Protein AF-A0A9D6DPP6-F1 (afdb_monomer)

pLDDT: mean 85.58, std 11.45, range [36.97, 97.38]

Structure (mmCIF, N/CA/C/O backbone):
data_AF-A0A9D6DPP6-F1
#
_entry.id   AF-A0A9D6DPP6-F1
#
loop_
_atom_site.group_PDB
_atom_site.id
_atom_site.type_symbol
_atom_site.label_atom_id
_atom_site.label_alt_id
_atom_site.label_comp_id
_atom_site.label_asym_id
_atom_site.label_entity_id
_atom_site.label_seq_id
_atom_site.pdbx_PDB_ins_code
_atom_site.Cartn_x
_atom_site.Cartn_y
_atom_site.Cartn_z
_atom_site.occupancy
_atom_site.B_iso_or_equiv
_atom_site.auth_seq_id
_atom_site.auth_comp_id
_atom_site.auth_asym_id
_atom_site.auth_atom_id
_atom_site.pdbx_PDB_model_num
ATOM 1 N N . MET A 1 1 ? 25.833 6.446 -72.948 1.00 36.97 1 MET A N 1
ATOM 2 C CA . MET A 1 1 ? 27.083 6.394 -72.163 1.00 36.97 1 MET A CA 1
ATOM 3 C C . MET A 1 1 ? 26.800 5.585 -70.913 1.00 36.97 1 MET A C 1
ATOM 5 O O . MET A 1 1 ? 26.095 6.061 -70.039 1.00 36.97 1 MET A O 1
ATOM 9 N N . SER A 1 2 ? 27.221 4.322 -70.905 1.00 44.25 2 SER A N 1
ATOM 10 C CA . SER A 1 2 ? 27.135 3.450 -69.733 1.00 44.25 2 SER A CA 1
ATOM 11 C C . SER A 1 2 ? 28.367 3.747 -68.883 1.00 44.25 2 SER A C 1
ATOM 13 O O . SER A 1 2 ? 29.466 3.314 -69.219 1.00 44.25 2 SER A O 1
ATOM 15 N N . GLU A 1 3 ? 28.206 4.565 -67.842 1.00 51.34 3 GLU A N 1
ATOM 16 C CA . GLU A 1 3 ? 29.203 4.649 -66.776 1.00 51.34 3 GLU A CA 1
ATOM 17 C C . GLU A 1 3 ? 29.212 3.296 -66.067 1.00 51.34 3 GLU A C 1
ATOM 19 O O . GLU A 1 3 ? 28.320 2.965 -65.285 1.00 51.34 3 GLU A O 1
ATOM 24 N N . GLY A 1 4 ? 30.200 2.469 -66.405 1.00 52.09 4 GLY A N 1
ATOM 25 C CA . GLY A 1 4 ? 30.514 1.284 -65.629 1.00 52.09 4 GLY A CA 1
ATOM 26 C C . GLY A 1 4 ? 30.873 1.735 -64.221 1.00 52.09 4 GLY A C 1
ATOM 27 O O . GLY A 1 4 ? 31.916 2.351 -64.021 1.00 52.09 4 GLY A O 1
ATOM 28 N N . LEU A 1 5 ? 29.995 1.457 -63.258 1.00 57.34 5 LEU A N 1
ATOM 29 C CA . LEU A 1 5 ? 30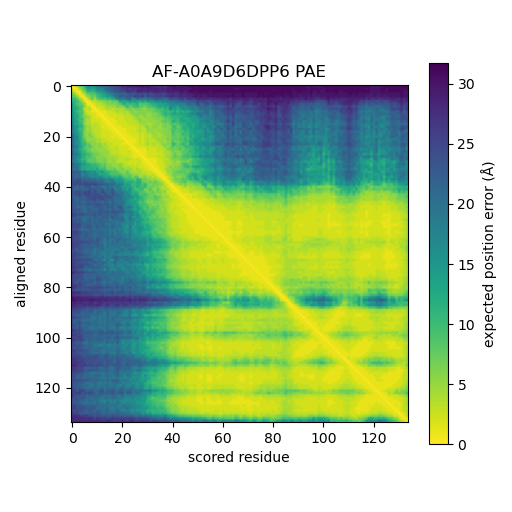.288 1.605 -61.838 1.00 57.34 5 LEU A CA 1
ATOM 30 C C . LEU A 1 5 ? 31.586 0.843 -61.538 1.00 57.34 5 LEU A C 1
ATOM 32 O O . LEU A 1 5 ? 31.606 -0.389 -61.513 1.00 57.34 5 LEU A O 1
ATOM 36 N N . ASP A 1 6 ? 32.676 1.590 -61.357 1.00 67.69 6 ASP A N 1
ATOM 37 C CA . ASP A 1 6 ? 33.983 1.056 -60.993 1.00 67.69 6 ASP A CA 1
ATOM 38 C C . ASP A 1 6 ? 33.812 0.191 -59.735 1.00 67.69 6 ASP A C 1
ATOM 40 O O . ASP A 1 6 ? 33.220 0.627 -58.741 1.00 67.69 6 ASP A O 1
ATOM 44 N N . LYS A 1 7 ? 34.308 -1.054 -59.765 1.00 68.62 7 LYS A N 1
ATOM 45 C CA . LYS A 1 7 ? 34.192 -2.012 -58.650 1.00 68.62 7 LYS A CA 1
ATOM 46 C C . LYS A 1 7 ? 34.659 -1.392 -57.329 1.00 68.62 7 LYS A C 1
ATOM 48 O O . LYS A 1 7 ? 34.101 -1.699 -56.277 1.00 68.62 7 LYS A O 1
ATOM 53 N N . LYS A 1 8 ? 35.634 -0.474 -57.379 1.00 69.88 8 LYS A N 1
ATOM 54 C CA . LYS A 1 8 ? 36.091 0.304 -56.216 1.00 69.88 8 LYS A CA 1
ATOM 55 C C . LYS A 1 8 ? 35.014 1.232 -55.643 1.00 69.88 8 LYS A C 1
ATOM 57 O O . LYS A 1 8 ? 34.906 1.339 -54.424 1.00 69.88 8 LYS A O 1
ATOM 62 N N . GLY A 1 9 ? 34.210 1.873 -56.490 1.00 77.19 9 GLY A N 1
ATOM 63 C CA . GLY A 1 9 ? 33.089 2.722 -56.082 1.00 77.19 9 GLY A CA 1
ATOM 64 C C . GLY A 1 9 ? 31.974 1.928 -55.401 1.00 77.19 9 GLY A C 1
ATOM 65 O O . GLY A 1 9 ? 31.476 2.346 -54.357 1.00 77.19 9 GLY A O 1
ATOM 66 N N . ILE A 1 10 ? 31.663 0.736 -55.923 1.00 78.62 10 ILE A N 1
ATOM 67 C CA . ILE A 1 10 ? 30.668 -0.175 -55.333 1.00 78.62 10 ILE A CA 1
ATOM 68 C C . ILE A 1 10 ? 31.122 -0.648 -53.943 1.00 78.62 10 ILE A C 1
ATOM 70 O O . ILE A 1 10 ? 30.361 -0.561 -52.981 1.00 78.62 10 ILE A O 1
ATOM 74 N N . ILE A 1 11 ? 32.379 -1.084 -53.802 1.00 81.94 11 ILE A N 1
ATOM 75 C CA . ILE A 1 11 ? 32.930 -1.540 -52.513 1.00 81.94 11 ILE A CA 1
ATOM 76 C C . ILE A 1 11 ? 32.938 -0.399 -51.483 1.00 81.94 11 ILE A C 1
ATOM 78 O O . ILE A 1 11 ? 32.566 -0.600 -50.325 1.00 81.94 11 ILE A O 1
ATOM 82 N N . LYS A 1 12 ? 33.303 0.819 -51.903 1.00 81.19 12 LYS A N 1
ATOM 83 C CA . LYS A 1 12 ? 33.293 1.998 -51.030 1.00 81.19 12 LYS A CA 1
ATOM 84 C C . LYS A 1 12 ? 31.873 2.340 -50.568 1.00 81.19 12 LYS A C 1
ATOM 86 O O . LYS A 1 12 ? 31.667 2.561 -49.377 1.00 81.19 12 LYS A O 1
ATOM 91 N N . ALA A 1 13 ? 30.887 2.301 -51.462 1.00 81.62 13 ALA A N 1
ATOM 92 C CA . ALA A 1 13 ? 29.485 2.532 -51.112 1.00 81.62 13 ALA A CA 1
ATOM 93 C C . ALA A 1 13 ? 28.955 1.492 -50.107 1.00 81.62 13 ALA A C 1
ATOM 95 O O . ALA A 1 13 ? 28.331 1.866 -49.115 1.00 81.62 13 ALA A O 1
ATOM 96 N N . ILE A 1 14 ? 29.280 0.208 -50.303 1.00 85.19 14 ILE A N 1
ATOM 97 C CA . ILE A 1 14 ? 28.906 -0.872 -49.375 1.00 85.19 14 ILE A CA 1
ATOM 98 C C . ILE A 1 14 ? 29.534 -0.651 -47.993 1.00 85.19 14 ILE A C 1
ATOM 100 O O . ILE A 1 14 ? 28.842 -0.766 -46.985 1.00 85.19 14 ILE A O 1
ATOM 104 N N . SER A 1 15 ? 30.817 -0.277 -47.924 1.00 85.62 15 SER A N 1
ATOM 105 C CA . SER A 1 15 ? 31.481 -0.015 -46.637 1.00 85.62 15 SER A CA 1
ATOM 106 C C . SER A 1 15 ? 30.864 1.160 -45.868 1.00 85.62 15 SER A C 1
ATOM 108 O O . SER A 1 15 ? 30.702 1.089 -44.648 1.00 85.62 15 SER A O 1
ATOM 110 N N . ILE A 1 16 ? 30.464 2.222 -46.575 1.00 85.75 16 ILE A N 1
ATOM 111 C CA . ILE A 1 16 ? 29.824 3.398 -45.976 1.00 85.75 16 ILE A CA 1
ATOM 112 C C . ILE A 1 16 ? 28.432 3.028 -45.461 1.00 85.75 16 ILE A C 1
ATOM 114 O O . ILE A 1 16 ? 28.102 3.354 -44.322 1.00 85.75 16 ILE A O 1
ATOM 118 N N . ALA A 1 17 ? 27.646 2.297 -46.255 1.00 85.81 17 ALA A N 1
ATOM 119 C CA . ALA A 1 17 ? 26.326 1.822 -45.851 1.00 85.81 17 ALA A CA 1
ATOM 120 C C . ALA A 1 17 ? 26.401 0.902 -44.622 1.00 85.81 17 ALA A C 1
ATOM 122 O O . ALA A 1 17 ? 25.617 1.059 -43.688 1.00 85.81 17 ALA A O 1
ATOM 123 N N . LEU A 1 18 ? 27.382 -0.005 -44.579 1.00 89.00 18 LEU A N 1
ATOM 124 C CA . LEU A 1 18 ? 27.586 -0.900 -43.441 1.00 89.00 18 LEU A CA 1
ATOM 125 C C . LEU A 1 18 ? 27.964 -0.123 -42.174 1.00 89.00 18 LEU A C 1
ATOM 127 O O . LEU A 1 18 ? 27.419 -0.375 -41.102 1.00 89.00 18 LEU A O 1
ATOM 131 N N . THR A 1 19 ? 28.851 0.863 -42.303 1.00 87.06 19 THR A N 1
ATOM 132 C CA . THR A 1 19 ? 29.267 1.710 -41.176 1.00 87.06 19 THR A CA 1
ATOM 133 C C . THR A 1 19 ? 28.099 2.548 -40.661 1.00 87.06 19 THR A C 1
ATOM 135 O O . THR A 1 19 ? 27.877 2.620 -39.456 1.00 87.06 19 THR A O 1
ATOM 138 N N . ALA A 1 20 ? 27.307 3.132 -41.563 1.00 86.75 20 ALA A N 1
ATOM 139 C CA . ALA A 1 20 ? 26.110 3.887 -41.211 1.00 86.75 20 ALA A CA 1
ATOM 140 C C . ALA A 1 20 ? 25.065 3.007 -40.506 1.00 86.75 20 ALA A C 1
ATOM 142 O O . ALA A 1 20 ? 24.482 3.432 -39.510 1.00 86.75 20 ALA A O 1
ATOM 143 N N . ALA A 1 21 ? 24.874 1.765 -40.962 1.00 86.31 21 ALA A N 1
ATOM 144 C CA . ALA A 1 21 ? 23.977 0.811 -40.319 1.00 86.31 21 ALA A CA 1
ATOM 145 C C . ALA A 1 21 ? 24.448 0.447 -38.901 1.00 86.31 21 ALA A C 1
ATOM 147 O O . ALA A 1 21 ? 23.654 0.483 -37.963 1.00 86.31 21 ALA A O 1
ATOM 148 N N . ILE A 1 22 ? 25.744 0.166 -38.721 1.00 89.56 22 ILE A N 1
ATOM 149 C CA . ILE A 1 22 ? 26.324 -0.140 -37.404 1.00 89.56 22 ILE A CA 1
ATOM 150 C C . ILE A 1 22 ? 26.183 1.059 -36.461 1.00 89.56 22 ILE A C 1
ATOM 152 O O . ILE A 1 22 ? 25.738 0.895 -35.327 1.00 89.56 22 ILE A O 1
ATOM 156 N N . LEU A 1 23 ? 26.501 2.269 -36.929 1.00 89.81 23 LEU A N 1
ATOM 157 C CA . LEU A 1 23 ? 26.326 3.493 -36.144 1.00 89.81 23 LEU A CA 1
ATOM 158 C C . LEU A 1 23 ? 24.860 3.706 -35.753 1.00 89.81 23 LEU A C 1
ATOM 1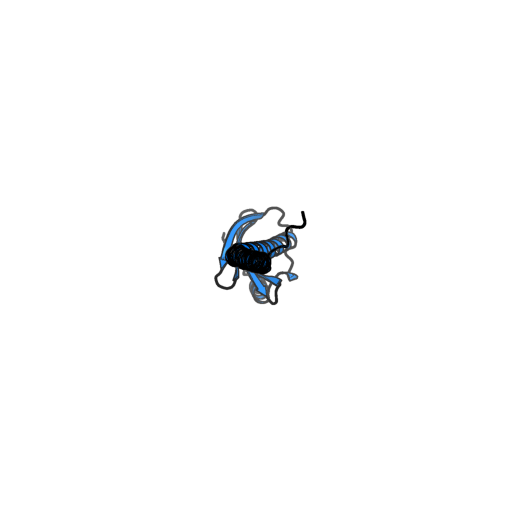60 O O . LEU A 1 23 ? 24.582 4.036 -34.602 1.00 89.81 23 LEU A O 1
ATOM 164 N N . GLY A 1 24 ? 23.923 3.449 -36.669 1.00 86.19 24 GLY A N 1
ATOM 165 C CA . GLY A 1 24 ? 22.491 3.484 -36.383 1.00 86.19 24 GLY A CA 1
ATOM 166 C C . GLY A 1 24 ? 22.095 2.516 -35.265 1.00 86.19 24 GLY A C 1
ATOM 167 O O . GLY A 1 24 ? 21.445 2.921 -34.303 1.00 86.19 24 GLY A O 1
ATOM 168 N N . ILE A 1 25 ? 22.548 1.260 -35.339 1.00 87.44 25 ILE A N 1
ATOM 169 C CA . ILE A 1 25 ? 22.274 0.234 -34.318 1.00 87.44 25 ILE A CA 1
ATOM 170 C C . ILE A 1 25 ? 22.857 0.638 -32.957 1.00 87.44 25 ILE A C 1
ATOM 172 O O . ILE A 1 25 ? 22.180 0.513 -31.936 1.00 87.44 25 ILE A O 1
ATOM 176 N N . VAL A 1 26 ? 24.085 1.162 -32.926 1.00 90.25 26 VAL A N 1
ATOM 177 C CA . VAL A 1 26 ? 24.747 1.596 -31.684 1.00 90.25 26 VAL A CA 1
ATOM 178 C C . VAL A 1 26 ? 23.995 2.755 -31.027 1.00 90.25 26 VAL A C 1
ATOM 180 O O . VAL A 1 26 ? 23.758 2.724 -29.818 1.00 90.25 26 VAL A O 1
ATOM 183 N N . VAL A 1 27 ? 23.577 3.757 -31.806 1.00 90.19 27 VAL A N 1
ATOM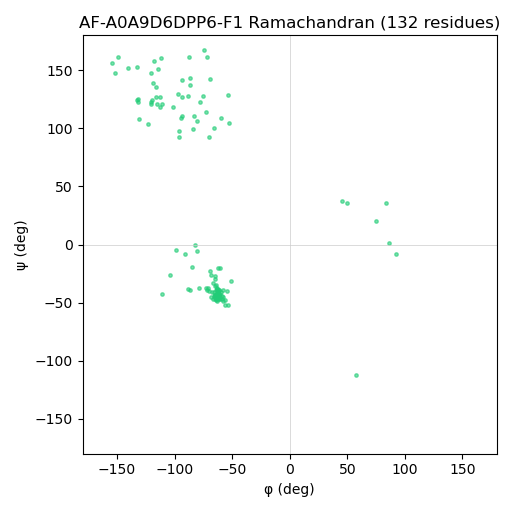 184 C CA . VAL A 1 27 ? 22.820 4.909 -31.289 1.00 90.19 27 VAL A CA 1
ATOM 185 C C . VAL A 1 27 ? 21.461 4.471 -30.745 1.00 90.19 27 VAL A C 1
ATOM 187 O O . VAL A 1 27 ? 21.087 4.878 -29.644 1.00 90.19 27 VAL A O 1
ATOM 190 N N . LEU A 1 28 ? 20.748 3.603 -31.466 1.00 86.06 28 LEU A N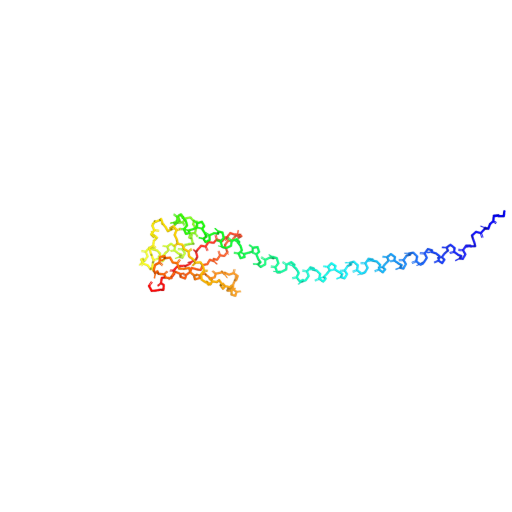 1
ATOM 191 C CA . LEU A 1 28 ? 19.465 3.058 -31.015 1.00 86.06 28 LEU A CA 1
ATOM 192 C C . LEU A 1 28 ? 19.619 2.232 -29.730 1.00 86.06 28 LEU A C 1
ATOM 194 O O . LEU A 1 28 ? 18.840 2.403 -28.793 1.00 86.06 28 LEU A O 1
ATOM 198 N N . GLY A 1 29 ? 20.661 1.400 -29.640 1.00 87.81 29 GLY A N 1
ATOM 199 C CA . GLY A 1 29 ? 20.975 0.637 -28.431 1.00 87.81 29 GLY A CA 1
ATOM 200 C C . GLY A 1 29 ? 21.297 1.534 -27.231 1.00 87.81 29 GLY A C 1
ATOM 201 O O . GLY A 1 29 ? 20.835 1.276 -26.118 1.00 87.81 29 GLY A O 1
ATOM 202 N N . TRP A 1 30 ? 22.033 2.629 -27.447 1.00 86.69 30 TRP A N 1
ATOM 203 C CA . TRP A 1 30 ? 22.322 3.608 -26.398 1.00 86.69 30 TRP A CA 1
ATOM 204 C C . TRP A 1 30 ? 21.058 4.331 -25.916 1.00 86.69 30 TRP A C 1
ATOM 206 O O . TRP A 1 30 ? 20.846 4.442 -24.707 1.00 86.69 30 TRP A O 1
ATOM 216 N N . GLN A 1 31 ? 20.192 4.765 -26.838 1.00 83.75 31 GLN A N 1
ATOM 217 C CA . GLN A 1 31 ? 18.911 5.391 -26.498 1.00 83.75 31 GLN A CA 1
ATOM 218 C C . GLN A 1 31 ? 18.015 4.442 -25.701 1.00 83.75 31 GLN A C 1
ATOM 220 O O . GLN A 1 31 ? 17.507 4.828 -24.647 1.00 83.75 31 GLN A O 1
ATOM 225 N N . TYR A 1 32 ? 17.883 3.192 -26.153 1.00 80.88 32 TYR A N 1
ATOM 226 C CA . TYR A 1 32 ? 17.109 2.173 -25.451 1.00 80.88 32 TYR A CA 1
ATOM 227 C C . TYR A 1 32 ? 17.643 1.932 -24.036 1.00 80.88 32 TYR A C 1
ATOM 229 O O . TYR A 1 32 ? 16.877 1.964 -23.081 1.00 80.88 32 TYR A O 1
ATOM 237 N N . ASN A 1 33 ? 18.958 1.772 -23.866 1.00 80.06 33 ASN A N 1
ATOM 238 C CA . ASN A 1 33 ? 19.565 1.554 -22.551 1.00 80.06 33 ASN A CA 1
ATOM 239 C C . ASN A 1 33 ? 19.360 2.750 -21.604 1.00 80.06 33 ASN A C 1
ATOM 241 O O . ASN A 1 33 ? 19.132 2.579 -20.408 1.00 80.06 33 ASN A O 1
ATOM 245 N N . ASN A 1 34 ? 19.431 3.975 -22.129 1.00 79.81 34 ASN A N 1
ATOM 246 C CA . ASN A 1 34 ? 19.258 5.188 -21.332 1.00 79.81 34 ASN A CA 1
ATOM 247 C C . ASN A 1 34 ? 17.789 5.394 -20.915 1.00 79.81 34 ASN A C 1
ATOM 249 O O . ASN A 1 34 ? 17.521 5.796 -19.782 1.00 79.81 34 ASN A O 1
ATOM 253 N N . LEU A 1 35 ? 16.840 5.064 -21.800 1.00 70.75 35 LEU A N 1
ATOM 254 C CA . LEU A 1 35 ? 15.411 5.007 -21.482 1.00 70.75 35 LEU A CA 1
ATOM 255 C C . LEU A 1 35 ? 15.127 3.906 -20.461 1.00 70.75 35 LEU A C 1
ATOM 257 O O . LEU A 1 35 ? 14.475 4.164 -19.449 1.00 70.75 35 LEU A O 1
ATOM 261 N N . ALA A 1 36 ? 15.683 2.715 -20.676 1.00 70.38 36 ALA A N 1
ATOM 262 C CA . ALA A 1 36 ? 15.432 1.562 -19.834 1.00 70.38 36 ALA A CA 1
ATOM 263 C C . ALA A 1 36 ? 15.904 1.778 -18.394 1.00 70.38 36 ALA A C 1
ATOM 265 O O . ALA A 1 36 ? 15.186 1.481 -17.445 1.00 70.38 36 ALA A O 1
ATOM 266 N N . LYS A 1 37 ? 17.082 2.383 -18.222 1.00 70.75 37 LYS A N 1
ATOM 267 C CA . LYS A 1 37 ? 17.652 2.671 -16.901 1.00 70.75 37 LYS A CA 1
ATOM 268 C C . LYS A 1 37 ? 16.905 3.745 -16.112 1.00 70.75 37 LYS A C 1
ATOM 270 O O . LYS A 1 37 ? 17.058 3.795 -14.897 1.00 70.75 37 LYS A O 1
ATOM 275 N N . LYS A 1 38 ? 16.152 4.631 -16.771 1.00 67.94 38 LYS A N 1
ATOM 276 C CA . LYS A 1 38 ? 15.533 5.798 -16.115 1.00 67.94 38 LYS A CA 1
ATOM 277 C C . LYS A 1 38 ? 14.017 5.709 -16.026 1.00 67.94 38 LYS A C 1
ATOM 279 O O . LYS A 1 38 ? 13.451 6.064 -14.999 1.00 67.94 38 LYS A O 1
ATOM 284 N N . GLN A 1 39 ? 13.359 5.269 -17.094 1.00 69.38 39 GLN A N 1
ATOM 285 C CA . GLN A 1 39 ? 11.903 5.309 -17.184 1.00 69.38 39 GLN A CA 1
ATOM 286 C C . GLN A 1 39 ? 11.245 4.058 -16.609 1.00 69.38 39 GLN A C 1
ATOM 288 O O . GLN A 1 39 ? 10.240 4.206 -15.922 1.00 69.38 39 GLN A O 1
ATOM 293 N N . PHE A 1 40 ? 11.815 2.860 -16.803 1.00 70.25 40 PHE A N 1
ATOM 294 C CA . PHE A 1 40 ? 11.218 1.638 -16.246 1.00 70.25 40 PHE A CA 1
ATOM 295 C C . PHE A 1 40 ? 11.176 1.637 -14.713 1.00 70.25 40 PHE A C 1
ATOM 297 O O . PHE A 1 40 ? 10.085 1.442 -14.190 1.00 70.25 40 PHE A O 1
ATOM 304 N N . PRO A 1 41 ? 12.254 1.980 -13.975 1.00 73.19 41 PRO A N 1
ATOM 305 C CA . PRO A 1 41 ? 12.197 1.981 -12.511 1.00 73.19 41 PRO A CA 1
ATOM 306 C C . PRO A 1 41 ? 11.207 3.012 -11.952 1.00 73.19 41 PRO A C 1
ATOM 308 O O . PRO A 1 41 ? 10.542 2.781 -10.942 1.00 73.19 41 PRO A O 1
ATOM 311 N N . ALA A 1 42 ? 11.088 4.165 -12.618 1.00 75.38 42 ALA A N 1
ATOM 312 C CA . ALA A 1 42 ? 10.140 5.206 -12.235 1.00 75.38 42 ALA A CA 1
ATOM 313 C C . ALA A 1 42 ? 8.687 4.801 -12.534 1.00 75.38 42 ALA A C 1
ATOM 315 O O . ALA A 1 42 ? 7.794 5.111 -11.743 1.00 75.38 42 ALA A O 1
ATOM 316 N N . LEU A 1 43 ? 8.441 4.110 -13.654 1.00 78.56 43 LEU A N 1
ATOM 317 C CA . LEU A 1 43 ? 7.128 3.545 -13.964 1.00 78.56 43 LEU A CA 1
ATOM 318 C C . LEU A 1 43 ? 6.763 2.424 -12.994 1.00 78.56 43 LEU A C 1
ATOM 320 O O . LEU A 1 43 ? 5.660 2.445 -12.463 1.00 78.56 43 LEU A O 1
ATOM 324 N N . GLU A 1 44 ? 7.676 1.492 -12.729 1.00 80.44 44 GLU A N 1
ATOM 325 C CA . GLU A 1 44 ? 7.476 0.403 -11.769 1.00 80.44 44 GLU A CA 1
ATOM 326 C C . GLU A 1 44 ? 7.122 0.957 -10.390 1.00 80.44 44 GLU A C 1
ATOM 328 O O . GLU A 1 44 ? 6.115 0.563 -9.814 1.00 80.44 44 GLU A O 1
ATOM 333 N N . GLY A 1 45 ? 7.865 1.955 -9.899 1.00 83.50 45 GLY A N 1
ATOM 334 C CA . GLY A 1 45 ? 7.555 2.603 -8.624 1.00 83.50 45 GLY A CA 1
ATOM 335 C C . GLY A 1 45 ? 6.153 3.224 -8.575 1.00 83.50 45 GLY A C 1
ATOM 336 O O . GLY A 1 45 ? 5.474 3.110 -7.555 1.00 83.50 45 GLY A O 1
ATOM 337 N N . LYS A 1 46 ? 5.698 3.841 -9.676 1.00 85.81 46 LYS A N 1
ATOM 338 C CA . LYS A 1 46 ? 4.335 4.390 -9.786 1.00 85.81 46 LYS A CA 1
ATOM 339 C C . LYS A 1 46 ? 3.270 3.297 -9.858 1.00 85.81 46 LYS A C 1
ATOM 341 O O . LYS A 1 46 ? 2.216 3.451 -9.253 1.00 85.81 46 LYS A O 1
ATOM 346 N N . ILE A 1 47 ? 3.527 2.213 -10.586 1.00 87.88 47 ILE A N 1
ATOM 347 C CA . ILE A 1 47 ? 2.602 1.078 -10.713 1.00 87.88 47 ILE A CA 1
ATOM 348 C C . ILE A 1 47 ? 2.411 0.398 -9.356 1.00 87.88 47 ILE A C 1
ATOM 350 O O . ILE A 1 47 ? 1.277 0.150 -8.947 1.00 87.88 47 ILE A O 1
ATOM 354 N N . GLU A 1 48 ? 3.505 0.149 -8.640 1.00 91.00 48 GLU A N 1
ATOM 355 C CA . GLU A 1 48 ? 3.489 -0.449 -7.303 1.00 91.00 48 GLU A CA 1
ATOM 356 C C . GLU A 1 48 ? 2.735 0.451 -6.311 1.00 91.00 48 GLU A C 1
ATOM 358 O O . GLU A 1 48 ? 1.837 -0.016 -5.611 1.00 91.00 48 GLU A O 1
ATOM 363 N N . GLN A 1 49 ? 2.999 1.764 -6.326 1.00 91.69 49 GLN A N 1
ATOM 364 C CA . GLN A 1 49 ? 2.287 2.719 -5.472 1.00 91.69 49 GLN A CA 1
ATOM 365 C C . GLN A 1 49 ? 0.786 2.761 -5.777 1.00 91.69 49 GLN A C 1
ATOM 367 O O . GLN A 1 49 ? -0.024 2.715 -4.853 1.00 91.69 49 GLN A O 1
ATOM 372 N N . ASN A 1 50 ? 0.407 2.824 -7.057 1.00 92.94 50 ASN A N 1
ATOM 373 C CA . ASN A 1 50 ? -0.998 2.827 -7.465 1.00 92.94 50 ASN A CA 1
ATOM 374 C C . ASN A 1 50 ? -1.703 1.534 -7.042 1.00 92.94 50 ASN A C 1
ATOM 376 O O . ASN A 1 50 ? -2.837 1.580 -6.581 1.00 92.94 50 ASN A O 1
ATOM 380 N N . SER A 1 51 ? -1.017 0.395 -7.145 1.00 93.62 51 SER A N 1
ATOM 381 C CA . SER A 1 51 ? -1.556 -0.904 -6.733 1.00 93.62 51 SER A CA 1
ATOM 382 C C . SER A 1 51 ? -1.800 -0.959 -5.221 1.00 93.62 51 SER A C 1
ATOM 384 O O . SER A 1 51 ? -2.868 -1.388 -4.785 1.00 93.62 51 SER A O 1
ATOM 386 N N . ALA A 1 52 ? -0.852 -0.469 -4.415 1.00 95.25 52 ALA A N 1
ATOM 387 C CA . ALA A 1 52 ? -1.022 -0.359 -2.967 1.00 95.25 52 ALA A CA 1
ATOM 388 C C . ALA A 1 52 ? -2.162 0.610 -2.598 1.00 95.25 52 ALA A C 1
ATOM 390 O O . ALA A 1 52 ? -2.989 0.304 -1.740 1.00 95.25 52 ALA A O 1
ATOM 391 N N . GLN A 1 53 ? -2.251 1.754 -3.283 1.00 95.25 53 GLN A N 1
ATOM 392 C CA . GLN A 1 53 ? -3.309 2.743 -3.073 1.00 95.25 53 GLN A CA 1
ATOM 393 C C . GLN A 1 53 ? -4.698 2.223 -3.487 1.00 95.25 53 GLN A C 1
ATOM 395 O O . GLN A 1 53 ? -5.698 2.556 -2.852 1.00 95.25 53 GLN A O 1
ATOM 400 N N . ASP A 1 54 ? -4.779 1.379 -4.514 1.00 94.94 54 ASP A N 1
ATOM 401 C CA . ASP A 1 54 ? -6.026 0.732 -4.922 1.00 94.94 54 ASP A CA 1
ATOM 402 C C . ASP A 1 54 ? -6.526 -0.268 -3.879 1.00 94.94 54 ASP A C 1
ATOM 404 O O . ASP A 1 54 ? -7.725 -0.297 -3.587 1.00 94.94 54 ASP A O 1
ATOM 408 N N . VAL A 1 55 ? -5.621 -1.053 -3.286 1.00 95.56 55 VAL A N 1
ATOM 409 C CA . VAL A 1 55 ? -5.956 -1.935 -2.159 1.00 95.56 55 VAL A CA 1
ATOM 410 C C . VAL A 1 55 ? -6.404 -1.117 -0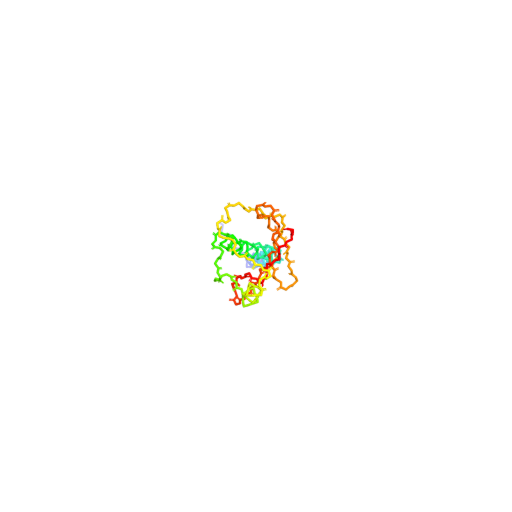.956 1.00 95.56 55 VAL A C 1
ATOM 412 O O . VAL A 1 55 ? -7.445 -1.431 -0.383 1.00 95.56 55 VAL A O 1
ATOM 415 N N . LEU A 1 56 ? -5.690 -0.033 -0.628 1.00 94.94 56 LEU A N 1
ATOM 416 C CA . LEU A 1 56 ? -6.088 0.883 0.439 1.00 94.94 56 LEU A CA 1
ATOM 417 C C . LEU A 1 56 ? -7.519 1.382 0.239 1.00 94.94 56 LEU A C 1
ATOM 419 O O . LEU A 1 56 ? -8.338 1.266 1.140 1.00 94.94 56 LEU A O 1
ATOM 423 N N . ARG A 1 57 ? -7.834 1.911 -0.947 1.00 93.44 57 ARG A N 1
ATOM 424 C CA . ARG A 1 57 ? -9.170 2.427 -1.266 1.00 93.44 57 ARG A CA 1
ATOM 425 C C . ARG A 1 57 ? -10.248 1.365 -1.060 1.00 93.44 57 ARG A C 1
ATOM 427 O O . ARG A 1 57 ? -11.210 1.613 -0.343 1.00 93.44 57 ARG A O 1
ATOM 434 N N . ARG A 1 58 ? -10.072 0.176 -1.644 1.00 92.50 58 ARG A N 1
ATOM 435 C CA . ARG A 1 58 ? -11.046 -0.923 -1.516 1.00 92.50 58 ARG A CA 1
ATOM 436 C C . ARG A 1 58 ? -11.215 -1.356 -0.065 1.00 92.50 58 ARG A C 1
ATOM 438 O O . ARG A 1 58 ? -12.331 -1.639 0.366 1.00 92.50 58 ARG A O 1
ATOM 445 N N . PHE A 1 59 ? -10.121 -1.390 0.689 1.00 93.19 59 PHE A N 1
ATOM 446 C CA . PHE A 1 59 ? -10.159 -1.676 2.112 1.00 93.19 59 PHE A CA 1
ATOM 447 C C . PHE A 1 59 ? -10.911 -0.590 2.891 1.00 93.19 59 PHE A C 1
ATOM 449 O O . PHE A 1 59 ? -11.760 -0.929 3.702 1.00 93.19 59 PHE A O 1
ATOM 456 N N . LEU A 1 60 ? -10.677 0.697 2.635 1.00 90.81 60 LEU A N 1
ATOM 457 C CA . LEU A 1 60 ? -11.385 1.783 3.323 1.00 90.81 60 LEU A CA 1
ATOM 458 C C . LEU A 1 60 ? -12.889 1.797 3.003 1.00 90.81 60 LEU A C 1
ATOM 460 O O . LEU A 1 60 ? -13.693 2.079 3.888 1.00 90.81 60 LEU A O 1
ATOM 464 N N . GLU A 1 61 ? -13.266 1.454 1.768 1.00 88.69 61 GLU A N 1
ATOM 465 C CA . GLU A 1 61 ? -14.663 1.385 1.315 1.00 88.69 61 GLU A CA 1
ATOM 466 C C . GLU A 1 61 ? -15.429 0.190 1.903 1.00 88.69 61 GLU A C 1
ATOM 468 O O . GLU A 1 61 ? -16.609 0.311 2.229 1.00 88.69 61 GLU A O 1
ATOM 473 N N . THR A 1 62 ? -14.777 -0.971 2.014 1.00 89.69 62 THR A N 1
ATOM 474 C CA . THR A 1 62 ? -15.439 -2.232 2.407 1.00 89.69 62 THR A CA 1
ATOM 475 C C . THR A 1 62 ? -15.1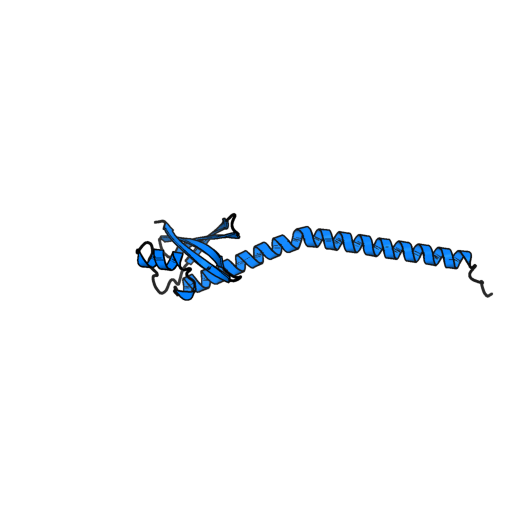67 -2.648 3.844 1.00 89.69 62 THR A C 1
ATOM 477 O O . THR A 1 62 ? -15.948 -3.402 4.414 1.00 89.69 62 THR A O 1
ATOM 480 N N . ARG A 1 63 ? -14.032 -2.213 4.397 1.00 88.31 63 ARG A N 1
ATOM 481 C CA . ARG A 1 63 ? -13.459 -2.645 5.678 1.00 88.31 63 ARG A CA 1
ATOM 482 C C . ARG A 1 63 ? -13.480 -4.169 5.847 1.00 88.31 63 ARG A C 1
ATOM 484 O O . ARG A 1 63 ? -13.718 -4.689 6.930 1.00 88.31 63 ARG A O 1
ATOM 491 N N . ALA A 1 64 ? -13.229 -4.887 4.751 1.00 90.38 64 ALA A N 1
ATOM 492 C CA . ALA A 1 64 ? -13.306 -6.340 4.709 1.00 90.38 64 ALA A CA 1
ATOM 493 C C . ALA A 1 64 ? -11.992 -7.008 5.143 1.00 90.38 64 ALA A C 1
ATOM 495 O O . ALA A 1 64 ? -10.908 -6.643 4.682 1.00 90.38 64 ALA A O 1
ATOM 496 N N . ASP A 1 65 ? -12.114 -8.068 5.945 1.00 91.81 65 ASP A N 1
ATOM 497 C CA . ASP A 1 65 ? -10.973 -8.828 6.476 1.00 91.81 65 ASP A CA 1
ATOM 498 C C . ASP A 1 65 ? -10.125 -9.501 5.384 1.00 91.81 65 ASP A C 1
ATOM 500 O O . ASP A 1 65 ? -8.954 -9.783 5.605 1.00 91.81 65 ASP A O 1
ATOM 504 N N . ILE A 1 66 ? -10.670 -9.696 4.176 1.00 92.56 66 ILE A N 1
ATOM 505 C CA . ILE A 1 66 ? -9.951 -10.292 3.034 1.00 92.56 66 ILE A CA 1
ATOM 506 C C . ILE A 1 66 ? -8.714 -9.494 2.596 1.00 92.56 66 ILE A C 1
ATOM 508 O O . ILE A 1 66 ? -7.860 -10.023 1.888 1.00 92.56 66 ILE A O 1
ATOM 512 N N . PHE A 1 67 ? -8.641 -8.213 2.967 1.00 94.44 67 PHE A N 1
ATOM 513 C CA . PHE A 1 67 ? -7.504 -7.351 2.659 1.00 94.44 67 PHE A CA 1
ATOM 514 C C . PHE A 1 67 ? -6.443 -7.368 3.757 1.00 94.44 67 PHE A C 1
ATOM 516 O O . PHE A 1 67 ? -5.375 -6.796 3.557 1.00 94.44 67 PHE A O 1
ATOM 523 N N . LEU A 1 68 ? -6.719 -7.989 4.903 1.00 95.75 68 LEU A N 1
ATOM 524 C CA . LEU A 1 68 ? -5.817 -8.024 6.042 1.00 95.75 68 LEU A CA 1
ATOM 525 C C . LEU A 1 68 ? -4.837 -9.194 5.924 1.00 95.75 68 LEU A C 1
ATOM 527 O O . LEU A 1 68 ? -5.181 -10.289 5.483 1.00 95.75 68 LEU A O 1
ATOM 531 N N . THR A 1 69 ? -3.609 -8.959 6.365 1.00 96.62 69 THR A N 1
ATOM 532 C CA . THR A 1 69 ? -2.654 -10.030 6.663 1.00 96.62 69 THR A CA 1
ATOM 533 C C . THR A 1 69 ? -3.013 -10.740 7.970 1.00 96.62 69 THR A C 1
ATOM 535 O O . THR A 1 69 ? -3.784 -10.227 8.782 1.00 96.62 69 THR A O 1
ATOM 538 N N . GLU A 1 70 ? -2.383 -11.889 8.228 1.00 94.25 70 GLU A N 1
ATOM 539 C CA . GLU A 1 70 ? -2.493 -12.597 9.513 1.00 94.25 70 GLU A CA 1
ATOM 540 C C . GLU A 1 70 ? -2.138 -11.695 10.702 1.00 94.25 70 GLU A C 1
ATOM 542 O O . GLU A 1 70 ? -2.837 -11.700 11.714 1.00 94.25 70 GLU A O 1
ATOM 547 N N . ARG A 1 71 ? -1.102 -10.861 10.553 1.00 94.44 71 ARG A N 1
ATOM 548 C CA . ARG A 1 71 ? -0.684 -9.903 11.578 1.00 94.44 71 ARG A CA 1
ATOM 549 C C . ARG A 1 71 ? -1.769 -8.864 11.856 1.00 94.44 71 ARG A C 1
ATOM 551 O O . ARG A 1 71 ? -2.109 -8.644 13.014 1.00 94.44 71 ARG A O 1
ATOM 558 N N . ALA A 1 72 ? -2.342 -8.250 10.823 1.00 95.06 72 ALA A N 1
ATOM 559 C CA . ALA A 1 72 ? -3.421 -7.278 10.999 1.00 95.06 72 ALA A CA 1
ATOM 560 C C . ALA A 1 72 ? -4.674 -7.917 11.625 1.00 95.06 72 ALA A C 1
ATOM 562 O O . ALA A 1 72 ? -5.332 -7.303 12.466 1.00 95.06 72 ALA A O 1
ATOM 563 N N . VAL A 1 73 ? -4.992 -9.164 11.262 1.00 94.56 73 VAL A N 1
ATOM 564 C CA . VAL A 1 73 ? -6.077 -9.927 11.900 1.00 94.56 73 VAL A CA 1
ATOM 565 C C . VAL A 1 73 ? -5.778 -10.170 13.382 1.00 94.56 73 VAL A C 1
ATOM 567 O O . VAL A 1 73 ? -6.666 -10.006 14.221 1.00 94.56 73 VAL A O 1
ATOM 570 N N . GLU A 1 74 ? -4.535 -10.501 13.734 1.00 94.69 74 GLU A N 1
ATOM 571 C CA . GLU A 1 74 ? -4.115 -10.657 15.127 1.00 94.69 74 GLU A CA 1
ATOM 572 C C . GLU A 1 74 ? -4.282 -9.344 15.913 1.00 94.69 74 GLU A C 1
ATOM 574 O O . GLU A 1 74 ? -4.884 -9.351 16.988 1.00 94.69 74 GLU A O 1
ATOM 579 N N . GLN A 1 75 ? -3.839 -8.210 15.363 1.00 93.88 75 GLN A N 1
ATOM 580 C CA . GLN A 1 75 ? -4.012 -6.885 15.975 1.00 93.88 75 GLN A CA 1
ATOM 581 C C . GLN A 1 75 ? -5.490 -6.540 16.208 1.00 93.88 75 GLN A C 1
ATOM 583 O O . GLN A 1 75 ? -5.869 -6.116 17.303 1.00 93.88 75 GLN A O 1
ATOM 588 N N . LYS A 1 76 ? -6.348 -6.802 15.212 1.00 92.44 76 LYS A N 1
ATOM 589 C CA . LYS A 1 76 ? -7.805 -6.654 15.337 1.00 92.44 76 LYS A CA 1
ATOM 590 C C . LYS A 1 76 ? -8.351 -7.512 16.477 1.00 92.44 76 LYS A C 1
ATOM 592 O O . LYS A 1 76 ? -9.141 -7.034 17.286 1.00 92.44 76 LYS A O 1
ATOM 597 N N . SER A 1 77 ? -7.917 -8.770 16.574 1.00 91.62 77 SER A N 1
ATOM 598 C CA . SER A 1 77 ? -8.378 -9.696 17.620 1.00 91.62 77 SER A CA 1
ATOM 599 C C . SER A 1 77 ? -7.962 -9.269 19.034 1.00 91.62 77 SER A C 1
ATOM 601 O O . SER A 1 77 ? -8.689 -9.525 19.992 1.00 91.62 77 SER A O 1
ATOM 603 N N . LYS A 1 78 ? -6.827 -8.568 19.158 1.00 93.12 78 LYS A N 1
ATOM 604 C CA . LYS A 1 78 ? -6.338 -7.963 20.405 1.00 93.12 78 LYS A CA 1
ATOM 605 C C . LYS A 1 78 ? -7.015 -6.630 20.740 1.00 93.12 78 LYS A C 1
ATOM 607 O O . LYS A 1 78 ? -6.775 -6.092 21.818 1.00 93.12 78 LYS A O 1
ATOM 612 N N . GLY A 1 79 ? -7.856 -6.104 19.848 1.00 86.94 79 GLY A N 1
ATOM 613 C CA . GLY A 1 79 ? -8.521 -4.813 20.014 1.00 86.94 79 GLY A CA 1
ATOM 614 C C . GLY A 1 79 ? -7.603 -3.608 19.801 1.00 86.94 79 GLY A C 1
ATOM 615 O O . GLY A 1 79 ? -7.927 -2.523 20.272 1.00 86.94 79 GLY A O 1
ATOM 616 N N . GLU A 1 80 ? -6.467 -3.776 19.112 1.00 87.88 80 GLU A N 1
ATOM 617 C CA . GLU A 1 80 ? -5.543 -2.670 18.804 1.00 87.88 80 GLU A CA 1
ATOM 618 C C . GLU A 1 80 ? -6.148 -1.673 17.801 1.00 87.88 80 GLU A C 1
ATOM 620 O O . GLU A 1 80 ? -5.803 -0.494 17.812 1.00 87.88 80 GLU A O 1
ATOM 625 N N . PHE A 1 81 ? -7.082 -2.134 16.965 1.00 86.69 81 PHE A N 1
ATOM 626 C CA . PHE A 1 81 ? -7.921 -1.291 16.120 1.00 86.69 81 PHE A CA 1
ATOM 627 C C . PHE A 1 81 ? -9.294 -1.936 15.901 1.00 86.69 81 PHE A C 1
ATOM 629 O O . PHE A 1 81 ? -9.472 -3.149 16.053 1.00 86.69 81 PHE A O 1
ATOM 636 N N . THR A 1 82 ? -10.265 -1.125 15.488 1.00 81.50 82 THR A N 1
ATOM 637 C CA . THR A 1 82 ? -11.606 -1.564 15.093 1.00 81.50 82 THR A CA 1
ATOM 638 C C . THR A 1 82 ? -11.893 -1.168 13.651 1.00 81.50 82 THR A C 1
ATOM 640 O O . THR A 1 82 ? -11.404 -0.162 13.144 1.00 81.50 82 THR A O 1
ATOM 643 N N . LEU A 1 83 ? -12.682 -1.990 12.963 1.00 80.56 83 LEU A N 1
ATOM 644 C CA . LEU A 1 83 ? -13.150 -1.699 11.614 1.00 80.56 83 LEU A CA 1
ATOM 645 C C . LEU A 1 83 ? -14.539 -1.075 11.723 1.00 80.56 83 LEU A C 1
ATOM 647 O O . LEU A 1 83 ? -15.523 -1.792 11.891 1.00 80.56 83 LEU A O 1
ATOM 651 N N . GLU A 1 84 ? -14.619 0.251 11.680 1.00 74.81 84 GLU A N 1
ATOM 652 C CA . GLU A 1 84 ? -15.911 0.934 11.598 1.00 74.81 84 GLU A CA 1
ATOM 653 C C . GLU A 1 84 ? -16.479 0.812 10.179 1.00 74.81 84 GLU A C 1
ATOM 655 O O . GLU A 1 84 ? -15.807 1.127 9.194 1.00 74.81 84 GLU A O 1
ATOM 660 N N . GLU A 1 85 ? -17.722 0.345 10.056 1.00 67.56 85 GLU A N 1
ATOM 661 C CA . GLU A 1 85 ? -18.391 0.247 8.759 1.00 67.56 85 GLU A CA 1
ATOM 662 C C . GLU A 1 85 ? -18.722 1.638 8.191 1.00 67.56 85 GLU A C 1
ATOM 664 O O . GLU A 1 85 ? -19.154 2.544 8.903 1.00 67.56 85 GLU A O 1
ATOM 669 N N . GLY A 1 86 ? -18.596 1.796 6.869 1.00 57.44 86 GLY A N 1
ATOM 670 C CA . GLY A 1 86 ? -19.181 2.940 6.164 1.00 57.44 86 GLY A CA 1
ATOM 671 C C . GLY A 1 86 ? -18.349 4.224 6.169 1.00 57.44 86 GLY A C 1
ATOM 672 O O . GLY A 1 86 ? -18.915 5.321 6.164 1.00 57.44 86 GLY A O 1
ATOM 673 N N . ILE A 1 87 ? -17.021 4.119 6.110 1.00 68.81 87 ILE A N 1
ATOM 674 C CA . ILE A 1 87 ? -16.137 5.280 5.951 1.00 68.81 87 ILE A CA 1
ATOM 675 C C . ILE A 1 87 ? -16.289 5.848 4.539 1.00 68.81 87 ILE A C 1
ATOM 677 O O . ILE A 1 87 ? -15.657 5.422 3.578 1.00 68.81 87 ILE A O 1
ATOM 681 N N . LYS A 1 88 ? -17.191 6.825 4.415 1.00 66.50 88 LYS A N 1
ATOM 682 C CA . LYS A 1 88 ? -17.497 7.509 3.147 1.00 66.50 88 LYS A CA 1
ATOM 683 C C . LYS A 1 88 ? -16.549 8.661 2.837 1.00 66.50 88 LYS A C 1
ATOM 685 O O . LYS A 1 88 ? -16.471 9.090 1.690 1.00 66.50 88 LYS A O 1
ATOM 690 N N . TYR A 1 89 ? -15.851 9.167 3.851 1.00 81.62 89 TYR A N 1
ATOM 691 C CA . TYR A 1 89 ? -14.966 10.317 3.729 1.00 81.62 89 TYR A CA 1
ATOM 692 C C . TYR A 1 89 ? -13.617 9.993 4.356 1.00 81.62 89 TYR A C 1
ATOM 694 O O . TYR A 1 89 ? -13.489 9.916 5.580 1.00 81.62 89 TYR A O 1
ATOM 702 N N . TYR A 1 90 ? -12.621 9.811 3.493 1.00 88.75 90 TYR A N 1
ATOM 703 C CA . TYR A 1 90 ? -11.228 9.683 3.882 1.00 88.75 90 TYR A CA 1
ATOM 704 C C . TYR A 1 90 ? -10.350 10.580 3.009 1.00 88.75 90 TYR A C 1
ATOM 706 O O . TYR A 1 90 ? -10.676 10.864 1.855 1.00 88.75 90 TYR A O 1
ATOM 714 N N . GLU A 1 91 ? -9.220 11.009 3.556 1.00 91.38 91 GLU A N 1
ATOM 715 C CA . GLU A 1 91 ? -8.216 11.799 2.847 1.00 91.38 91 GLU A CA 1
ATOM 716 C C . GLU A 1 91 ? -6.834 11.188 3.084 1.00 91.38 91 GLU A C 1
ATOM 718 O O . GLU A 1 91 ? -6.418 10.991 4.224 1.00 91.38 91 GLU A O 1
ATOM 723 N N . ILE A 1 92 ? -6.106 10.877 2.010 1.00 93.25 92 ILE A N 1
ATOM 724 C CA . ILE A 1 92 ? -4.718 10.417 2.120 1.00 93.25 92 ILE A CA 1
ATOM 725 C C . ILE A 1 92 ? -3.839 11.654 2.312 1.00 93.25 92 ILE A C 1
ATOM 727 O O . ILE A 1 92 ? -3.601 12.403 1.368 1.00 93.25 92 ILE A O 1
ATOM 731 N N . LEU A 1 93 ? -3.350 11.857 3.534 1.00 93.62 93 LEU A N 1
ATOM 732 C CA . LEU A 1 93 ? -2.501 12.992 3.898 1.00 93.62 93 LEU A CA 1
ATOM 733 C C . LEU A 1 93 ? -1.054 12.785 3.450 1.00 93.62 93 LEU A C 1
ATOM 735 O O . LEU A 1 93 ? -0.366 13.732 3.069 1.00 93.62 93 LEU A O 1
ATOM 739 N N . LYS A 1 94 ? -0.565 11.544 3.549 1.00 93.62 94 LYS A N 1
ATOM 740 C CA . LYS A 1 94 ? 0.827 11.204 3.251 1.00 93.62 94 LYS A CA 1
ATOM 741 C C . LYS A 1 94 ? 0.961 9.765 2.772 1.00 93.62 94 LYS A C 1
ATOM 743 O O . LYS A 1 94 ? 0.251 8.881 3.247 1.00 93.62 94 LYS A O 1
ATOM 748 N N . THR A 1 95 ? 1.923 9.536 1.884 1.00 95.12 95 THR A N 1
ATOM 749 C CA . THR A 1 95 ? 2.353 8.204 1.455 1.00 95.12 95 THR A CA 1
ATOM 750 C C . THR A 1 95 ? 3.871 8.125 1.509 1.00 95.12 95 THR A C 1
ATOM 752 O O . THR A 1 95 ? 4.552 8.905 0.847 1.00 95.12 95 THR A O 1
ATOM 755 N N . ASP A 1 96 ? 4.394 7.172 2.274 1.00 94.19 96 ASP A N 1
ATOM 756 C CA . ASP A 1 96 ? 5.821 6.882 2.368 1.00 94.19 96 ASP A CA 1
ATOM 757 C C . ASP A 1 96 ? 6.093 5.465 1.849 1.00 94.19 96 ASP A C 1
ATOM 759 O O . ASP A 1 96 ? 5.391 4.518 2.203 1.00 94.19 96 ASP A O 1
ATOM 763 N N . ARG A 1 97 ? 7.138 5.300 1.032 1.00 93.31 97 ARG A N 1
ATOM 764 C CA . ARG A 1 97 ? 7.650 3.975 0.655 1.00 93.31 97 ARG A CA 1
ATOM 765 C C . ARG A 1 97 ? 8.688 3.528 1.682 1.00 93.31 97 ARG A C 1
ATOM 767 O O . ARG A 1 97 ? 9.633 4.264 1.962 1.00 93.31 97 ARG A O 1
ATOM 774 N N . LEU A 1 98 ? 8.512 2.332 2.228 1.00 92.38 98 LEU A N 1
ATOM 775 C CA . LEU A 1 98 ? 9.415 1.713 3.193 1.00 92.38 98 LEU A CA 1
ATOM 776 C C . LEU A 1 98 ? 10.536 0.932 2.486 1.00 92.38 98 LEU A C 1
ATOM 778 O O . LEU A 1 98 ? 10.453 0.620 1.295 1.00 92.38 98 LEU A O 1
ATOM 782 N N . ALA A 1 99 ? 11.617 0.650 3.218 1.00 86.06 99 ALA A N 1
ATOM 783 C CA . ALA A 1 99 ? 12.829 0.028 2.674 1.00 86.06 99 ALA A CA 1
ATOM 784 C C . ALA A 1 99 ? 12.609 -1.411 2.168 1.00 86.06 99 ALA A C 1
ATOM 786 O O . ALA A 1 99 ? 13.303 -1.859 1.261 1.00 86.06 99 ALA A O 1
ATOM 787 N N . ASP A 1 100 ? 11.629 -2.109 2.734 1.00 86.06 100 ASP A N 1
ATOM 788 C CA . ASP A 1 100 ? 11.196 -3.464 2.379 1.00 86.06 100 ASP A CA 1
ATOM 789 C C . ASP A 1 100 ? 10.240 -3.502 1.169 1.00 86.06 100 ASP A C 1
ATOM 791 O O . ASP A 1 100 ? 9.811 -4.573 0.751 1.00 86.06 100 ASP A O 1
ATOM 795 N N . GLY A 1 101 ? 9.906 -2.346 0.584 1.00 84.81 101 GLY A N 1
ATOM 796 C CA . GLY A 1 101 ? 8.944 -2.239 -0.514 1.00 84.81 101 GLY A CA 1
ATOM 797 C C . GLY A 1 101 ? 7.486 -2.122 -0.064 1.00 84.81 101 GLY A C 1
ATOM 798 O O . GLY A 1 101 ? 6.609 -1.990 -0.920 1.00 84.81 101 GLY A O 1
ATOM 799 N N . SER A 1 102 ? 7.231 -2.109 1.246 1.00 93.56 102 SER A N 1
ATOM 800 C CA . SER A 1 102 ? 5.924 -1.795 1.816 1.00 93.56 102 SER A CA 1
ATOM 801 C C . SER A 1 102 ? 5.613 -0.299 1.670 1.00 93.56 102 SER A C 1
ATOM 803 O O . SER A 1 102 ? 6.496 0.540 1.463 1.00 93.56 102 SER A O 1
ATOM 805 N N . TYR A 1 103 ? 4.339 0.056 1.785 1.00 96.12 103 TYR A N 1
ATOM 806 C CA . TYR A 1 103 ? 3.863 1.434 1.739 1.00 96.12 103 TYR A CA 1
ATOM 807 C C . TYR A 1 103 ? 3.179 1.792 3.048 1.00 96.12 103 TYR A C 1
ATOM 809 O O . TYR A 1 103 ? 2.410 1.006 3.590 1.00 96.12 103 TYR A O 1
ATOM 817 N N . LYS A 1 104 ? 3.436 2.999 3.539 1.00 96.31 104 LYS A N 1
ATOM 818 C CA . LYS A 1 104 ? 2.773 3.564 4.709 1.00 96.31 104 LYS A CA 1
ATOM 819 C C . LYS A 1 104 ? 1.907 4.730 4.278 1.00 96.31 104 LYS A C 1
ATOM 821 O O . LYS A 1 104 ? 2.396 5.656 3.630 1.00 96.31 104 LYS A O 1
ATOM 826 N N . PHE A 1 105 ? 0.642 4.691 4.656 1.00 96.00 105 PHE A N 1
ATOM 827 C CA . PHE A 1 105 ? -0.332 5.721 4.351 1.00 96.00 105 PHE A CA 1
ATOM 828 C C . PHE A 1 105 ? -0.809 6.366 5.641 1.00 96.00 105 PHE A C 1
ATOM 830 O O . PHE A 1 105 ? -1.282 5.674 6.535 1.00 96.00 105 PHE A O 1
ATOM 837 N N . ASN A 1 106 ? -0.728 7.691 5.714 1.00 94.81 106 ASN A N 1
ATOM 838 C CA . ASN A 1 106 ? -1.416 8.445 6.753 1.00 94.81 106 ASN A CA 1
ATOM 839 C C . ASN A 1 106 ? -2.754 8.874 6.170 1.00 94.81 106 ASN A C 1
ATOM 841 O O . ASN A 1 106 ? -2.798 9.699 5.252 1.00 94.81 106 ASN A O 1
ATOM 845 N N . VAL A 1 107 ? -3.829 8.293 6.679 1.00 93.81 107 VAL A N 1
ATOM 846 C CA . VAL A 1 107 ? -5.180 8.483 6.174 1.00 93.81 107 VAL A CA 1
ATOM 847 C C . VAL A 1 107 ? -5.999 9.175 7.243 1.00 93.81 107 VAL A C 1
ATOM 849 O O . VAL A 1 107 ? -6.166 8.662 8.341 1.00 93.81 107 VAL A O 1
ATOM 852 N N . LYS A 1 108 ? -6.539 10.345 6.928 1.00 91.69 108 LYS A N 1
ATOM 853 C CA . LYS A 1 108 ? -7.546 10.980 7.764 1.00 91.69 108 LYS A CA 1
ATOM 854 C C . LYS A 1 108 ? -8.885 10.299 7.520 1.00 91.69 108 LYS A C 1
ATOM 856 O O . LYS A 1 108 ? -9.359 10.275 6.386 1.00 91.69 108 LYS A O 1
ATOM 861 N N . VAL A 1 109 ? -9.491 9.783 8.578 1.00 87.44 109 VAL A N 1
ATOM 862 C CA . VAL A 1 109 ? -10.791 9.112 8.578 1.00 87.44 109 VAL A CA 1
ATOM 863 C C . VAL A 1 109 ? -11.680 9.859 9.566 1.00 87.44 109 VAL A C 1
ATOM 865 O O . VAL A 1 109 ? -11.503 9.770 10.779 1.00 87.44 109 VAL A O 1
ATOM 868 N N . GLY A 1 110 ? -12.607 10.671 9.053 1.00 83.31 110 GLY A N 1
ATOM 869 C CA . GLY A 1 110 ? -13.393 11.573 9.900 1.00 83.31 110 GLY A CA 1
ATOM 870 C C . GLY A 1 110 ? -12.502 12.527 10.712 1.00 83.31 110 GLY A C 1
ATOM 871 O O . GLY A 1 110 ? -11.852 13.410 10.142 1.00 83.31 110 GLY A O 1
ATOM 872 N N . ASN A 1 111 ? -12.485 12.346 12.037 1.00 82.38 111 ASN A N 1
ATOM 873 C CA . ASN A 1 111 ? -11.712 13.161 12.985 1.00 82.38 111 ASN A CA 1
ATOM 874 C C . ASN A 1 111 ? -10.380 12.531 13.412 1.00 82.38 111 ASN A C 1
ATOM 876 O O . ASN A 1 111 ? -9.614 13.184 14.118 1.00 82.38 111 ASN A O 1
ATOM 880 N N . PHE A 1 112 ? -10.103 11.305 12.980 1.00 85.75 112 PHE A N 1
ATOM 881 C CA . PHE A 1 112 ? -8.943 10.531 13.407 1.00 85.75 112 PHE A CA 1
ATOM 882 C C . PHE A 1 112 ? -7.958 10.357 12.252 1.00 85.75 112 PHE A C 1
ATOM 884 O O . PHE A 1 112 ? -8.313 10.524 11.077 1.00 85.75 112 PHE A O 1
ATOM 891 N N . ILE A 1 113 ? -6.707 10.040 12.574 1.00 90.31 113 ILE A N 1
ATOM 892 C CA . ILE A 1 113 ? -5.691 9.698 11.578 1.00 90.31 113 ILE A CA 1
ATOM 893 C C . ILE A 1 113 ? -5.333 8.228 11.757 1.00 90.31 113 ILE A C 1
ATOM 895 O O . IL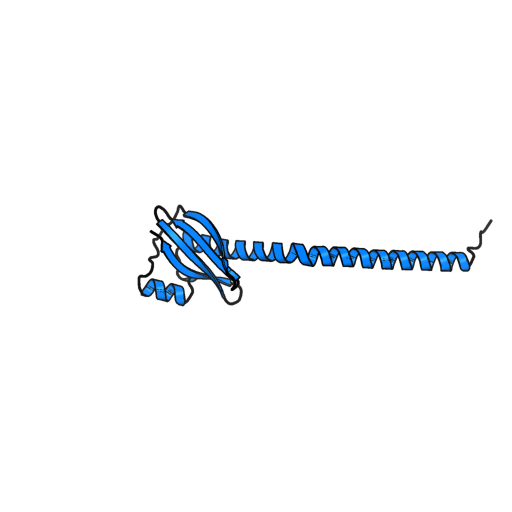E A 1 113 ? -4.812 7.836 12.788 1.00 90.31 113 ILE A O 1
ATOM 899 N N . GLU A 1 114 ? -5.566 7.414 10.737 1.00 92.12 114 GLU A N 1
ATOM 900 C CA . GLU A 1 114 ? -5.091 6.036 10.674 1.00 92.12 114 GLU A CA 1
ATOM 901 C C . GLU A 1 114 ? -3.752 5.995 9.931 1.00 92.12 114 GLU A C 1
ATOM 903 O O . GLU A 1 114 ? -3.620 6.487 8.806 1.00 92.12 114 GLU A O 1
ATOM 908 N N . ILE A 1 115 ? -2.745 5.394 10.553 1.00 94.75 115 ILE A N 1
ATOM 909 C CA . ILE A 1 115 ? -1.483 5.038 9.913 1.00 94.75 115 ILE A CA 1
ATOM 910 C C . ILE A 1 115 ? -1.618 3.589 9.456 1.00 94.75 115 ILE A C 1
ATOM 912 O O . ILE A 1 115 ? -1.653 2.666 10.266 1.00 94.75 115 ILE A O 1
ATOM 916 N N . ILE A 1 116 ? -1.713 3.396 8.145 1.00 95.38 116 ILE A N 1
ATOM 917 C CA . ILE A 1 116 ? -1.973 2.098 7.526 1.00 95.38 116 ILE A CA 1
ATOM 918 C C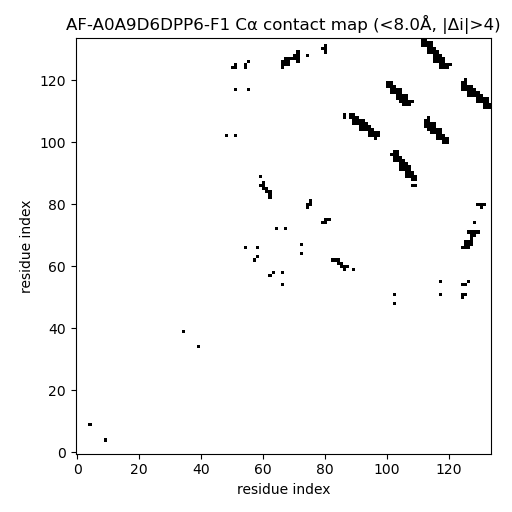 . ILE A 1 116 ? -0.719 1.643 6.792 1.00 95.38 116 ILE A C 1
ATOM 920 O O . ILE A 1 116 ? -0.251 2.311 5.865 1.00 95.38 116 ILE A O 1
ATOM 924 N N . THR A 1 117 ? -0.190 0.486 7.181 1.00 96.75 117 THR A N 1
ATOM 925 C CA . THR A 1 117 ? 0.925 -0.155 6.479 1.00 96.75 117 THR A CA 1
ATOM 926 C C . THR A 1 117 ? 0.382 -1.208 5.528 1.00 96.75 117 THR A C 1
ATOM 928 O O . THR A 1 117 ? -0.414 -2.057 5.920 1.00 96.75 117 THR A O 1
ATOM 931 N N . ILE A 1 118 ? 0.822 -1.166 4.275 1.00 97.38 118 ILE A N 1
ATOM 932 C CA . ILE A 1 118 ? 0.449 -2.109 3.224 1.00 97.38 118 ILE A CA 1
ATOM 933 C C . ILE A 1 118 ? 1.707 -2.807 2.731 1.00 97.38 118 ILE A C 1
ATOM 935 O O . ILE A 1 118 ? 2.655 -2.152 2.296 1.00 97.38 118 ILE A O 1
ATOM 939 N N . THR A 1 119 ? 1.704 -4.133 2.770 1.00 96.31 119 THR A N 1
ATOM 940 C CA . THR A 1 119 ? 2.833 -4.962 2.351 1.00 96.31 119 THR A CA 1
ATOM 941 C C . THR A 1 119 ? 2.464 -5.854 1.172 1.00 96.31 119 THR A C 1
ATOM 943 O O . THR A 1 119 ? 1.287 -6.110 0.910 1.00 96.31 119 THR A O 1
ATOM 946 N N . LYS A 1 120 ? 3.476 -6.302 0.427 1.00 94.38 120 LYS A N 1
ATOM 947 C CA . LYS A 1 120 ? 3.306 -7.152 -0.753 1.00 94.38 120 LYS A CA 1
ATOM 948 C C . LYS A 1 120 ? 3.607 -8.603 -0.398 1.00 94.38 120 LYS A C 1
ATOM 950 O O . LYS A 1 120 ? 4.742 -8.943 -0.078 1.00 94.38 120 LYS A O 1
ATOM 955 N N . ILE A 1 121 ? 2.611 -9.471 -0.537 1.00 92.75 121 ILE A N 1
ATOM 956 C CA . ILE A 1 121 ? 2.720 -10.913 -0.308 1.00 92.75 121 ILE A CA 1
ATOM 957 C C . ILE A 1 121 ? 2.363 -11.626 -1.610 1.00 92.75 121 ILE A C 1
ATOM 959 O O . ILE A 1 121 ? 1.290 -11.415 -2.170 1.00 92.75 121 ILE A O 1
ATOM 963 N N . LEU A 1 122 ? 3.284 -12.451 -2.120 1.00 89.62 122 LEU A N 1
ATOM 964 C CA . LEU A 1 122 ? 3.088 -13.266 -3.332 1.00 89.62 122 LEU A CA 1
ATOM 965 C C . LEU A 1 122 ? 2.545 -12.476 -4.543 1.00 89.62 122 LEU A C 1
ATOM 967 O O . LEU A 1 122 ? 1.751 -12.981 -5.332 1.00 89.62 122 LEU A O 1
ATOM 971 N N . GLY A 1 123 ? 2.973 -11.220 -4.699 1.00 87.38 123 GLY A N 1
ATOM 972 C CA . GLY A 1 123 ? 2.575 -10.371 -5.826 1.00 87.38 123 GLY A CA 1
ATOM 973 C C . GLY A 1 123 ? 1.341 -9.497 -5.589 1.00 87.38 123 GLY A C 1
ATOM 974 O O . GLY A 1 123 ? 1.088 -8.619 -6.409 1.00 87.38 123 GLY A O 1
ATOM 975 N N . SER A 1 124 ? 0.626 -9.675 -4.478 1.00 91.50 124 SER A N 1
ATOM 976 C CA . SER A 1 124 ? -0.563 -8.887 -4.125 1.00 91.50 124 SER A CA 1
ATOM 977 C C . SER A 1 124 ? -0.326 -8.049 -2.873 1.00 91.50 124 SER A C 1
ATOM 979 O O . SER A 1 124 ? 0.484 -8.411 -2.023 1.00 91.50 124 SER A O 1
ATOM 981 N N . TYR A 1 125 ? -1.013 -6.914 -2.768 1.00 95.81 125 TYR A N 1
ATOM 982 C CA . TYR A 1 125 ? -0.912 -6.024 -1.614 1.00 95.81 125 TYR A CA 1
ATOM 983 C C . TYR A 1 125 ? -1.985 -6.329 -0.572 1.00 95.81 125 TYR A C 1
ATOM 985 O O . TYR A 1 125 ? -3.134 -6.591 -0.926 1.00 95.81 125 TYR A O 1
ATOM 993 N N . TYR A 1 126 ? -1.602 -6.238 0.699 1.00 96.88 126 TYR A N 1
ATOM 994 C CA . TYR A 1 126 ? -2.455 -6.479 1.861 1.00 96.88 126 TYR A CA 1
ATOM 995 C C . TYR A 1 126 ? -2.146 -5.472 2.966 1.00 96.88 126 TYR A C 1
ATOM 997 O O . TYR A 1 126 ? -1.021 -4.986 3.074 1.00 96.88 126 TYR A O 1
ATOM 1005 N N . ILE A 1 127 ? -3.137 -5.177 3.800 1.00 97.00 127 ILE A N 1
ATOM 1006 C CA . ILE A 1 127 ? -2.984 -4.359 4.999 1.00 97.00 127 ILE A CA 1
ATOM 1007 C C . ILE A 1 127 ? -2.229 -5.173 6.058 1.00 97.00 127 ILE A C 1
ATOM 1009 O O . ILE A 1 127 ? -2.719 -6.195 6.543 1.00 97.00 127 ILE A O 1
ATOM 1013 N N . ASP A 1 128 ? -1.023 -4.729 6.399 1.00 96.69 128 ASP A N 1
ATOM 1014 C CA . ASP A 1 128 ? -0.156 -5.366 7.397 1.00 96.69 128 ASP A CA 1
ATOM 1015 C C . ASP A 1 128 ? -0.449 -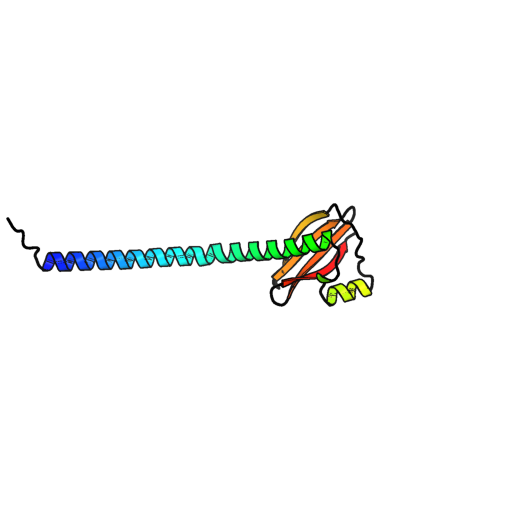4.885 8.819 1.00 96.69 128 ASP A C 1
ATOM 1017 O O . ASP A 1 128 ? -0.451 -5.678 9.759 1.00 96.69 128 ASP A O 1
ATOM 1021 N N . SER A 1 129 ? -0.724 -3.588 8.970 1.00 94.88 129 SER A N 1
ATOM 1022 C CA . SER A 1 129 ? -1.071 -2.990 10.256 1.00 94.88 129 SER A CA 1
ATOM 1023 C C . SER A 1 129 ? -1.906 -1.726 10.100 1.00 94.88 129 SER A C 1
ATOM 1025 O O . SER A 1 129 ? -1.850 -1.044 9.070 1.00 94.88 129 SER A O 1
ATOM 1027 N N . ILE A 1 130 ? -2.662 -1.412 11.150 1.00 94.00 130 ILE A N 1
ATOM 1028 C CA . ILE A 1 130 ? -3.415 -0.167 11.298 1.00 94.00 130 ILE A CA 1
ATOM 1029 C C . ILE A 1 130 ? -3.132 0.374 12.694 1.00 94.00 130 ILE A C 1
ATOM 1031 O O . ILE A 1 130 ? -3.330 -0.327 13.683 1.00 94.00 130 ILE A O 1
ATOM 1035 N N . GLU A 1 131 ? -2.666 1.614 12.767 1.00 92.00 131 GLU A N 1
ATOM 1036 C CA . GLU A 1 131 ? -2.446 2.335 14.018 1.00 92.00 131 GLU A CA 1
ATOM 1037 C C . GLU A 1 131 ? -3.303 3.602 14.016 1.00 92.00 131 GLU A C 1
ATOM 1039 O O . GLU A 1 131 ? -3.156 4.455 13.138 1.00 92.00 131 GLU A O 1
ATOM 1044 N N . THR A 1 132 ? -4.196 3.750 14.993 1.00 85.31 132 THR A N 1
ATOM 1045 C CA . THR A 1 132 ? -4.998 4.970 15.142 1.00 85.31 132 THR A CA 1
ATOM 1046 C C . THR A 1 132 ? -4.191 6.019 15.904 1.00 85.31 132 THR A C 1
ATOM 1048 O O . THR A 1 132 ? -3.902 5.874 17.092 1.00 85.31 132 THR A O 1
ATOM 1051 N N . ALA A 1 133 ? -3.794 7.077 15.206 1.00 75.31 133 ALA A N 1
ATOM 1052 C CA . ALA A 1 133 ? -3.097 8.229 15.747 1.00 75.31 133 ALA A CA 1
ATOM 1053 C C . ALA A 1 133 ? -4.102 9.350 16.064 1.00 75.31 133 ALA A C 1
ATOM 1055 O O . ALA A 1 133 ? -4.389 10.203 15.219 1.00 75.31 133 ALA A O 1
ATOM 1056 N N . GLY A 1 134 ? -4.568 9.353 17.318 1.00 56.91 134 GLY A N 1
ATOM 1057 C CA . GLY A 1 134 ? -5.504 10.344 17.867 1.00 56.91 134 GLY A CA 1
ATOM 1058 C C . GLY A 1 134 ? -6.948 9.906 17.758 1.00 56.91 134 GLY A C 1
ATOM 1059 O O . GLY A 1 134 ? -7.286 9.344 16.697 1.00 56.91 134 GLY A O 1
#

Solvent-accessible surface area (backbone atoms only — not comparable to full-atom values): 7552 Å² total; per-residue (Å²): 135,84,80,73,79,48,68,69,58,54,53,51,52,51,53,51,54,51,49,51,51,51,53,50,53,51,52,51,52,51,51,50,52,57,46,53,73,55,49,49,62,56,47,50,54,50,51,53,50,51,51,47,50,51,46,50,51,53,34,52,60,63,57,48,72,90,42,43,33,74,61,27,49,50,40,41,75,72,62,68,44,81,78,71,83,76,54,85,56,72,45,80,78,42,78,45,79,46,96,88,72,26,38,38,34,37,29,36,47,81,93,29,32,37,41,37,32,35,34,74,56,98,89,42,64,29,35,45,39,65,43,72,58,106

Nearest PDB structures (foldseek):
  5hr6-assembly2_B  TM=7.728E-01  e=3.618E-01  Escherichia coli
  3rf9-assembly1_B  TM=7.444E-01  e=3.618E-01  Escherichia coli K-12
  3rfa-assembly2_A  TM=4.460E-01  e=1.432E-01  Escherichia coli K-12
  5o3w-assembly4_D  TM=7.401E-01  e=1.917E+00  Gypsophila vaccaria
  3hfq-assembly2_B  TM=5.678E-01  e=2.454E+00  Lactiplantibacillus plantarum

Mean predicted aligned error: 10.87 Å

Foldseek 3Di:
DDPDCDPVNVVVVVVVVVVVVVVVVVVVVVVVVVCCVPVVVVVVLVVLVVQQVVLVVVCLQAVDCVQADPQAVVCVVVPQDDRDHDQPDKDFPDWDQDPQRKIWTFMDGPPWTKTWIWDDDPRHIGTHHIHIDD

Sequence (134 aa):
MSEGLDKKGIIKAISIALTAAILGIVVLGWQYNNLAKKQFPALEGKIEQNSAQDVLRRFLETRADIFLTERAVEQKSKGEFTLEEGIKYYEILKTDRLADGSYKFNVKVGNFIEIITITKILGSYYIDSIETAG

Secondary structure (DSSP, 8-state):
------HHHHHHHHHHHHHHHHHHHHHHHHHHHHHHHHHHHHHHHHHHHHHHHHHHHHHHHH--GGGB-HHHHHHHHTTS----S----EEEEEEEE-TTS-EEEEEEETTEEEEEEEEEETTEEEEEEEEEE-

Radius of gyration: 28.34 Å; Cα contacts (8 Å, |Δi|>4): 151; chains: 1; bounding box: 55×26×93 Å